Protein AF-A0A7W0R1E4-F1 (afdb_monomer)

Mean predicted aligned error: 2.93 Å

Secondary structure (DSSP, 8-state):
----HHHHHHHHHHHTT----EEE---S-HHHHHT--GGGEEETTEEEEEEEETTT--EEEHHHHHHHHHTT-SSPPPTTTS--EEEEEPPTTSPP-HHHHHHHHHHHHH-SEEEEES--S-STTGGGHHHHHHHHT-EEEEEESS--TTGGG-SEEEES-HHHHHHHHHHHHT-

Solvent-accessible surface area (backbone atoms only — not comparable to full-atom values): 9841 Å² total; per-residue (Å²): 139,77,58,51,55,30,42,43,31,55,32,53,38,46,77,69,72,71,53,82,62,46,74,35,78,59,36,80,57,39,50,50,74,41,62,38,56,70,92,37,53,38,52,58,28,34,30,58,64,27,26,29,22,76,76,81,57,54,70,47,57,28,64,65,57,51,53,41,38,76,72,68,37,90,78,64,52,30,94,88,79,61,34,59,58,40,58,38,48,58,52,94,94,55,80,68,59,63,71,52,50,51,51,44,43,46,52,27,43,72,34,70,62,46,78,48,67,72,59,62,58,76,57,78,72,68,36,50,28,59,62,39,14,42,74,58,69,18,48,28,34,38,35,17,75,60,89,43,87,55,56,90,63,35,81,40,79,44,78,39,62,48,60,61,51,41,35,54,51,46,50,65,79,67,110

Radius of gyration: 18.02 Å; Cα contacts (8 Å, |Δi|>4): 303; chains: 1; bounding box: 41×28×49 Å

Foldseek 3Di:
DEAFLLLLLVVLCVVVVNQQAAEDCDQDCRNVRSPNDPVRYQHQFHHQQWKAFPPPRDIDGNVVVVVVVVVPPVFDADPPPRGHIDRRGHDPPGDTDVVSLVVLLVSLLPHQADEAEADLLPDPPNSVSLVNNLVSNHAYEYEYCDDHPCPVSHPYYHHDDSSPPNNVVSVVVVD

Nearest PDB structures (foldseek):
  1ma3-assembly1_A  TM=9.029E-01  e=9.097E-20  Archaeoglobus fulgidus
  1s7g-assembly1_E  TM=9.182E-01  e=1.709E-19  Archaeoglobus fulgidus
  4twj-assembly1_A  TM=9.002E-01  e=1.939E-19  Archaeoglobus fulgidus DSM 4304
  1s7g-assembly1_A  TM=8.816E-01  e=7.287E-19  Archaeoglobus fulgidus
  3pki-assembly2_B  TM=7.986E-01  e=3.001E-15  Homo sapiens

Sequence (175 aa):
AEPNAGHRALVELQRRGVLHALVTQNVDGLHQRSGVADELVVEVHGTMWWTRCWDCQDRRPMAETLDRVRAGEEDPPCRGCGGILKSDTVSFGQALVPEVIDRALRAATECDVLLAVGSTLSVYPAAGCVPRASAAGARVVIVNGAPTDLDRMADVVLLGPIGELVPVLVAAATA

pLDDT: mean 96.84, std 3.26, range [68.31, 98.75]

Structure (mmCIF, N/CA/C/O backbone):
data_AF-A0A7W0R1E4-F1
#
_entry.id   AF-A0A7W0R1E4-F1
#
loop_
_atom_site.group_PDB
_atom_site.id
_atom_site.type_symbol
_atom_site.label_atom_id
_atom_site.label_alt_id
_atom_site.label_comp_id
_atom_site.label_asym_id
_atom_site.label_entity_id
_atom_site.label_seq_id
_atom_site.pdbx_PDB_ins_code
_atom_site.Cartn_x
_atom_site.Cartn_y
_atom_site.Cartn_z
_atom_site.occupancy
_atom_site.B_iso_or_equiv
_atom_site.auth_seq_id
_atom_site.auth_comp_id
_atom_site.auth_asym_id
_atom_site.auth_atom_id
_atom_site.pdbx_PDB_model_num
ATOM 1 N N . ALA A 1 1 ? 11.492 -11.682 -0.194 1.00 89.75 1 ALA A N 1
ATOM 2 C CA . ALA A 1 1 ? 10.834 -11.649 1.130 1.00 89.75 1 ALA A CA 1
ATOM 3 C C . ALA A 1 1 ? 9.607 -12.549 1.096 1.00 89.75 1 ALA A C 1
ATOM 5 O O . ALA A 1 1 ? 9.077 -12.743 0.011 1.00 89.75 1 ALA A O 1
ATOM 6 N N . GLU A 1 2 ? 9.165 -13.080 2.234 1.00 95.44 2 GLU A N 1
ATOM 7 C CA . GLU A 1 2 ? 7.913 -13.842 2.361 1.00 95.44 2 GLU A CA 1
ATOM 8 C C . GLU A 1 2 ? 6.923 -13.079 3.251 1.00 95.44 2 GLU A C 1
ATOM 10 O O . GLU A 1 2 ? 7.369 -12.341 4.138 1.00 95.44 2 GLU A O 1
ATOM 15 N N . PRO A 1 3 ? 5.600 -13.250 3.066 1.00 97.31 3 PRO A N 1
ATOM 16 C CA . PRO A 1 3 ? 4.620 -12.655 3.964 1.00 97.31 3 PRO A CA 1
ATOM 17 C C . PRO A 1 3 ? 4.856 -13.082 5.418 1.00 97.31 3 PRO A C 1
ATOM 19 O O . PRO A 1 3 ? 5.179 -14.239 5.702 1.00 97.31 3 PRO A O 1
ATOM 22 N N . ASN A 1 4 ? 4.670 -12.161 6.362 1.00 96.19 4 ASN A N 1
ATOM 23 C CA . ASN A 1 4 ? 4.797 -12.439 7.798 1.00 96.19 4 ASN A CA 1
ATOM 24 C C . ASN A 1 4 ? 3.425 -12.684 8.463 1.00 96.19 4 ASN A C 1
ATOM 26 O O . ASN A 1 4 ? 2.388 -12.710 7.796 1.00 96.19 4 ASN A O 1
ATOM 30 N N . ALA A 1 5 ? 3.418 -12.882 9.785 1.00 96.69 5 ALA A N 1
ATOM 31 C CA . ALA A 1 5 ? 2.194 -13.133 10.547 1.00 96.69 5 ALA A CA 1
ATOM 32 C C . ALA A 1 5 ? 1.164 -11.994 10.429 1.00 96.69 5 ALA A C 1
ATOM 34 O O . ALA A 1 5 ? -0.021 -12.281 10.299 1.00 96.69 5 ALA A O 1
ATOM 35 N N . GLY A 1 6 ? 1.599 -10.730 10.372 1.00 95.62 6 GLY A N 1
ATOM 36 C CA . GLY A 1 6 ? 0.708 -9.586 10.159 1.00 95.62 6 GLY A CA 1
ATOM 37 C C . GLY A 1 6 ? 0.004 -9.635 8.800 1.00 95.62 6 GLY A C 1
ATOM 38 O O . GLY A 1 6 ? -1.212 -9.499 8.737 1.00 95.62 6 GLY A O 1
ATOM 39 N N . HIS A 1 7 ? 0.732 -9.937 7.719 1.00 97.50 7 HIS A N 1
ATOM 40 C CA . HIS A 1 7 ? 0.128 -10.085 6.386 1.00 97.50 7 HIS A CA 1
ATOM 41 C C . HIS A 1 7 ? -0.893 -11.226 6.339 1.00 97.50 7 HIS A C 1
ATOM 43 O O . HIS A 1 7 ? -1.940 -11.096 5.711 1.00 97.50 7 HIS A O 1
ATOM 49 N N . ARG A 1 8 ? -0.580 -12.355 6.989 1.00 96.38 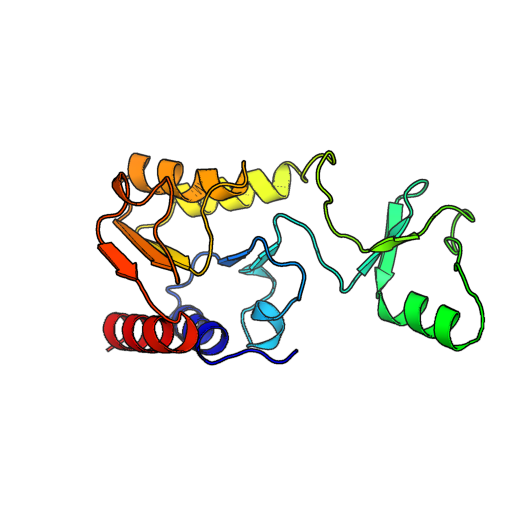8 ARG A N 1
ATOM 50 C CA . ARG A 1 8 ? -1.479 -13.514 7.063 1.00 96.38 8 ARG A CA 1
ATOM 51 C C . ARG A 1 8 ? -2.709 -13.242 7.921 1.00 96.38 8 ARG A C 1
ATOM 53 O O . ARG A 1 8 ? -3.780 -13.726 7.582 1.00 96.38 8 ARG A O 1
ATOM 60 N N . ALA A 1 9 ? -2.574 -12.459 8.988 1.00 96.50 9 ALA A N 1
ATOM 61 C CA . ALA A 1 9 ? -3.705 -12.070 9.820 1.00 96.50 9 ALA A CA 1
ATOM 62 C C . ALA A 1 9 ? -4.750 -11.292 9.009 1.00 96.50 9 ALA A C 1
ATOM 64 O O . ALA A 1 9 ? -5.931 -11.594 9.100 1.00 96.50 9 ALA A O 1
ATOM 65 N N . LEU A 1 10 ? -4.337 -10.372 8.132 1.00 96.88 10 LEU A N 1
ATOM 66 C CA . LEU A 1 10 ? -5.280 -9.600 7.309 1.00 96.88 10 LEU A CA 1
ATOM 67 C C . LEU A 1 10 ? -6.108 -10.466 6.339 1.00 96.88 10 LEU A C 1
ATOM 69 O O . LEU A 1 10 ? -7.228 -10.094 5.998 1.00 96.88 10 LEU A O 1
ATOM 73 N N . VAL A 1 11 ? -5.616 -11.649 5.949 1.00 97.38 11 VAL A N 1
ATOM 74 C CA . VAL A 1 11 ? -6.381 -12.614 5.133 1.00 97.38 11 VAL A CA 1
ATOM 75 C C . VAL A 1 11 ? -7.611 -13.128 5.884 1.00 97.38 11 VAL A C 1
ATOM 77 O O . VAL A 1 11 ? -8.624 -13.444 5.266 1.00 97.38 11 VAL A O 1
ATOM 80 N N . GLU A 1 12 ? -7.565 -13.189 7.214 1.00 95.94 12 GLU A N 1
ATOM 81 C CA . GLU A 1 12 ? -8.711 -13.618 8.018 1.00 95.94 12 GLU A CA 1
ATOM 82 C C . GLU A 1 12 ? -9.866 -12.610 7.955 1.00 95.94 12 GLU A C 1
ATOM 84 O O . GLU A 1 12 ? -11.028 -13.005 7.857 1.00 95.94 12 GLU A O 1
ATOM 89 N N . LEU A 1 13 ? -9.559 -11.309 7.906 1.00 96.38 13 LEU A N 1
ATOM 90 C CA . LEU A 1 13 ? -10.571 -10.267 7.702 1.00 96.38 13 LEU A CA 1
ATOM 91 C C . LEU A 1 13 ? -11.264 -10.427 6.340 1.00 96.38 13 LEU A C 1
ATOM 93 O O . LEU A 1 13 ? -12.486 -10.310 6.247 1.00 96.38 13 LEU A O 1
ATOM 97 N N . GLN A 1 14 ? -10.501 -10.759 5.292 1.00 96.19 14 GLN A N 1
ATOM 98 C CA . GLN A 1 14 ? -11.059 -11.083 3.976 1.00 96.19 14 GLN A CA 1
ATOM 99 C C . GLN A 1 14 ? -11.945 -12.326 4.030 1.00 96.19 14 GLN A C 1
ATOM 101 O O . GLN A 1 14 ? -13.061 -12.302 3.521 1.00 96.19 14 GLN A O 1
ATOM 106 N N . ARG A 1 15 ? -11.475 -13.414 4.653 1.00 96.25 15 ARG A N 1
ATOM 107 C CA . ARG A 1 15 ? -12.234 -14.674 4.755 1.00 96.25 15 ARG A CA 1
ATOM 108 C C . ARG A 1 15 ? -13.580 -14.501 5.446 1.00 96.25 15 ARG A C 1
ATOM 110 O O . ARG A 1 15 ? -14.518 -15.228 5.142 1.00 96.25 15 ARG A O 1
ATOM 117 N N . ARG A 1 16 ? -13.676 -13.527 6.345 1.00 95.31 16 ARG A N 1
ATOM 118 C CA . ARG A 1 16 ? -14.904 -13.178 7.064 1.00 95.31 16 ARG A CA 1
ATOM 119 C C . ARG A 1 16 ? -15.783 -12.168 6.343 1.00 95.31 16 ARG A C 1
ATOM 121 O O . ARG A 1 16 ? -16.854 -11.851 6.844 1.00 95.31 16 ARG A O 1
ATOM 128 N N . GLY A 1 17 ? -15.343 -11.668 5.190 1.00 95.75 17 GLY A N 1
ATOM 129 C CA . GLY A 1 17 ? -16.080 -10.684 4.404 1.00 95.75 17 GLY A CA 1
ATOM 130 C C . GLY A 1 17 ? -16.118 -9.291 5.032 1.00 95.75 17 GLY A C 1
ATOM 131 O O . GLY A 1 17 ? -16.985 -8.504 4.672 1.00 95.75 17 GLY A O 1
ATOM 132 N N . VAL A 1 18 ? -15.208 -8.983 5.966 1.00 96.19 18 VAL A N 1
ATOM 133 C CA . VAL A 1 18 ? -15.154 -7.677 6.654 1.00 96.19 18 VAL A CA 1
ATOM 134 C C . VAL A 1 18 ? -14.007 -6.786 6.169 1.00 96.19 18 VAL A C 1
ATOM 136 O O . VAL A 1 18 ? -13.929 -5.619 6.544 1.00 96.19 18 VAL A O 1
ATOM 139 N N . LEU A 1 19 ? -13.105 -7.305 5.327 1.00 97.38 19 LEU A N 1
ATOM 140 C CA . LEU A 1 19 ? -12.071 -6.497 4.678 1.00 97.38 19 LEU A CA 1
ATOM 141 C C . LEU A 1 19 ? -12.647 -5.781 3.447 1.00 97.38 19 LEU A C 1
ATOM 143 O O . LEU A 1 19 ? -12.756 -6.385 2.384 1.00 97.38 19 LEU A O 1
ATOM 147 N N . HIS A 1 20 ? -12.975 -4.493 3.588 1.00 97.38 20 HIS A N 1
ATOM 148 C CA . HIS A 1 20 ? -13.464 -3.647 2.483 1.00 97.38 20 HIS A CA 1
ATOM 149 C C . HIS A 1 20 ? -12.373 -3.327 1.453 1.00 97.38 20 HIS A C 1
ATOM 151 O O . HIS A 1 20 ? -12.573 -3.449 0.248 1.00 97.38 20 HIS A O 1
ATOM 157 N N . ALA A 1 21 ? -11.198 -2.919 1.932 1.00 98.50 21 ALA A N 1
ATOM 158 C CA . ALA A 1 21 ? -10.035 -2.620 1.106 1.00 98.50 21 ALA A CA 1
ATOM 159 C C . ALA A 1 21 ? -8.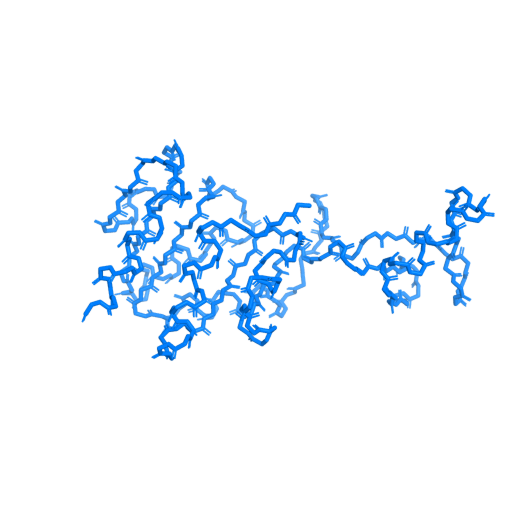747 -2.716 1.930 1.00 98.50 21 ALA A C 1
ATOM 161 O O . ALA A 1 21 ? -8.746 -2.485 3.140 1.00 98.50 21 ALA A O 1
ATOM 162 N N . LEU A 1 22 ? -7.635 -2.994 1.254 1.00 98.69 22 LEU A N 1
ATOM 163 C CA . LEU A 1 22 ? -6.285 -2.941 1.796 1.00 98.69 22 LEU A CA 1
ATOM 164 C C . LEU A 1 22 ? -5.478 -1.907 1.010 1.00 98.69 22 LEU A C 1
ATOM 166 O O . LEU A 1 22 ? -4.972 -2.176 -0.078 1.00 98.69 22 LEU A O 1
ATOM 170 N N . VAL A 1 23 ? -5.345 -0.710 1.578 1.00 98.75 23 VAL A N 1
ATOM 171 C CA . VAL A 1 23 ? -4.505 0.354 1.017 1.00 98.75 23 VAL A CA 1
ATOM 172 C C . VAL A 1 23 ? -3.066 0.143 1.471 1.00 98.75 23 VAL A C 1
ATOM 174 O O . VAL A 1 23 ? -2.798 0.105 2.670 1.00 98.75 23 VAL A O 1
ATOM 177 N N . THR A 1 24 ? -2.131 0.023 0.527 1.00 98.50 24 THR A N 1
ATOM 178 C CA . THR A 1 24 ? -0.713 -0.185 0.840 1.00 98.50 24 THR A CA 1
ATOM 179 C C . THR A 1 24 ? 0.187 0.828 0.146 1.00 98.50 24 THR A C 1
ATOM 181 O O . THR A 1 24 ? 0.025 1.145 -1.031 1.00 98.50 24 THR A O 1
ATOM 184 N N . GLN A 1 25 ? 1.150 1.337 0.915 1.00 98.12 25 GLN A N 1
ATOM 185 C CA . GLN A 1 25 ? 2.252 2.174 0.433 1.00 98.12 25 GLN A CA 1
ATOM 186 C C . GLN A 1 25 ? 3.459 1.335 -0.010 1.00 98.12 25 GLN A C 1
ATOM 188 O O . GLN A 1 25 ? 4.400 1.881 -0.589 1.00 98.12 25 GLN A O 1
ATOM 193 N N . ASN A 1 26 ? 3.446 0.034 0.289 1.00 97.75 26 ASN A N 1
ATOM 194 C CA . ASN A 1 26 ? 4.505 -0.887 -0.087 1.00 97.75 26 ASN A CA 1
ATOM 195 C C . ASN A 1 26 ? 4.347 -1.295 -1.552 1.00 97.75 26 ASN A C 1
ATOM 197 O O . ASN A 1 26 ? 3.241 -1.346 -2.082 1.00 97.75 26 ASN A O 1
ATOM 201 N N . VAL A 1 27 ? 5.469 -1.635 -2.181 1.00 98.00 27 VAL A N 1
ATOM 202 C CA . VAL A 1 27 ? 5.533 -2.046 -3.595 1.00 98.00 27 VAL A CA 1
ATOM 203 C C . VAL A 1 27 ? 5.893 -3.526 -3.760 1.00 98.00 27 VAL A C 1
ATOM 205 O O . VAL A 1 27 ? 6.136 -3.985 -4.872 1.00 98.00 27 VAL A O 1
ATOM 208 N N . ASP A 1 28 ? 5.993 -4.261 -2.650 1.00 97.94 28 ASP A N 1
ATOM 209 C CA . ASP A 1 28 ? 6.593 -5.598 -2.553 1.00 97.94 28 ASP A CA 1
ATOM 210 C C . ASP A 1 28 ? 5.649 -6.758 -2.912 1.00 97.94 28 ASP A C 1
ATOM 212 O O . ASP A 1 28 ? 6.102 -7.894 -3.085 1.00 97.94 28 ASP A O 1
ATOM 216 N N . GLY A 1 29 ? 4.348 -6.495 -3.048 1.00 97.62 29 GLY A N 1
ATOM 217 C CA . GLY A 1 29 ? 3.322 -7.493 -3.353 1.00 97.62 29 GLY A CA 1
ATOM 218 C C . GLY A 1 29 ? 3.073 -8.525 -2.241 1.00 97.62 29 GLY A C 1
ATOM 219 O O . GLY A 1 29 ? 2.518 -9.594 -2.503 1.00 97.62 29 GLY A O 1
ATOM 220 N N . LEU A 1 30 ? 3.518 -8.283 -1.001 1.00 98.12 30 LEU A N 1
ATOM 221 C CA . LEU A 1 30 ? 3.413 -9.273 0.080 1.00 98.12 30 LEU A CA 1
ATOM 222 C C . LEU A 1 30 ? 1.980 -9.490 0.578 1.00 98.12 30 LEU A C 1
ATOM 224 O O . LEU A 1 30 ? 1.699 -10.552 1.135 1.00 98.12 30 LEU A O 1
ATOM 228 N N . HIS A 1 31 ? 1.070 -8.537 0.369 1.00 98.25 31 HIS A N 1
ATOM 229 C CA . HIS A 1 31 ? -0.350 -8.709 0.691 1.00 98.25 31 HIS A CA 1
ATOM 230 C C . HIS A 1 31 ? -1.027 -9.699 -0.264 1.00 98.25 31 HIS A C 1
ATOM 232 O O . HIS A 1 31 ? -1.683 -10.637 0.177 1.00 98.25 31 HIS A O 1
ATOM 238 N N . GLN A 1 32 ? -0.788 -9.565 -1.566 1.00 98.25 32 GLN A N 1
ATOM 239 C CA . GLN A 1 32 ? -1.286 -10.498 -2.575 1.00 98.25 32 GLN A CA 1
ATOM 240 C C . GLN A 1 32 ? -0.710 -11.895 -2.329 1.00 98.25 32 GLN A C 1
ATOM 242 O O . GLN A 1 32 ? -1.429 -12.889 -2.237 1.00 98.25 32 GLN A O 1
ATOM 247 N N . ARG A 1 33 ? 0.605 -11.972 -2.090 1.00 97.56 33 ARG A N 1
ATOM 248 C CA . ARG A 1 33 ? 1.287 -13.239 -1.790 1.00 97.56 33 ARG A CA 1
ATOM 249 C C . ARG A 1 33 ? 0.858 -13.879 -0.469 1.00 97.56 33 ARG A C 1
ATOM 251 O O . ARG A 1 33 ? 1.072 -15.077 -0.304 1.00 97.56 33 ARG A O 1
ATOM 258 N N . SER A 1 34 ? 0.281 -13.127 0.474 1.00 97.88 34 SER A N 1
ATOM 259 C CA . SER A 1 34 ? -0.295 -13.720 1.687 1.00 97.88 34 SER A CA 1
ATOM 260 C C . SER A 1 34 ? -1.651 -14.382 1.435 1.00 97.88 34 SER A C 1
ATOM 262 O O . SER A 1 34 ? -2.051 -15.223 2.239 1.00 97.88 34 SER A O 1
ATOM 264 N N . GLY A 1 35 ? -2.314 -14.055 0.320 1.00 97.94 35 GLY A N 1
ATOM 265 C CA . GLY A 1 35 ? -3.636 -14.549 -0.063 1.00 97.94 35 GLY A CA 1
ATOM 266 C C . GLY A 1 35 ? -4.735 -13.484 -0.042 1.00 97.94 35 GLY A C 1
ATOM 267 O O . GLY A 1 35 ? -5.909 -13.842 -0.160 1.00 97.94 35 GLY A O 1
ATOM 268 N N . VAL A 1 36 ? -4.392 -12.200 0.129 1.00 98.44 36 VAL A N 1
ATOM 269 C CA . VAL A 1 36 ? -5.359 -11.113 -0.079 1.00 98.44 36 VAL A CA 1
ATOM 270 C C . VAL A 1 36 ? -5.669 -11.019 -1.573 1.00 98.44 36 VAL A C 1
ATOM 272 O O . VAL A 1 36 ? -4.755 -11.038 -2.391 1.00 98.44 36 VAL A O 1
ATOM 275 N N . ALA A 1 37 ? -6.947 -10.955 -1.925 1.00 98.25 37 ALA A N 1
ATOM 276 C CA . ALA A 1 37 ? -7.400 -10.897 -3.305 1.00 98.25 37 ALA A CA 1
ATOM 277 C C . ALA A 1 37 ? -6.971 -9.572 -3.957 1.00 98.25 37 ALA A C 1
ATOM 279 O O . ALA A 1 37 ? -7.056 -8.513 -3.326 1.00 98.25 37 ALA A O 1
ATOM 280 N N . ASP A 1 38 ? -6.508 -9.625 -5.208 1.00 97.75 38 ASP A N 1
ATOM 281 C CA . ASP A 1 38 ? -5.959 -8.466 -5.926 1.00 97.75 38 ASP A CA 1
ATOM 282 C C . ASP A 1 38 ? -6.962 -7.303 -5.980 1.00 97.75 38 ASP A C 1
ATOM 284 O O . ASP A 1 38 ? -6.589 -6.138 -5.838 1.00 97.75 38 ASP A O 1
ATOM 288 N N . GLU A 1 39 ? -8.255 -7.607 -6.107 1.00 97.69 39 GLU A N 1
ATOM 289 C CA . GLU A 1 39 ? -9.335 -6.627 -6.127 1.00 97.69 39 GLU A CA 1
ATOM 290 C C . GLU A 1 39 ? -9.535 -5.892 -4.799 1.00 97.69 39 GLU A C 1
ATOM 292 O O . GLU A 1 39 ? -10.148 -4.830 -4.802 1.00 97.69 39 GLU A O 1
ATOM 297 N N . LEU A 1 40 ? -9.015 -6.393 -3.676 1.00 98.31 40 LEU A N 1
ATOM 298 C CA . LEU A 1 40 ? -9.056 -5.687 -2.392 1.00 98.31 40 LEU A CA 1
ATOM 299 C C . LEU A 1 40 ? -7.823 -4.809 -2.178 1.00 98.31 40 LEU A C 1
ATOM 301 O O . LEU A 1 40 ? -7.881 -3.875 -1.379 1.00 98.31 40 LEU A O 1
ATOM 305 N N . VAL A 1 41 ? -6.720 -5.061 -2.887 1.00 98.62 41 VAL A N 1
ATOM 306 C CA . VAL A 1 41 ? -5.471 -4.317 -2.699 1.00 98.62 41 VAL A CA 1
ATOM 307 C C . VAL A 1 41 ? -5.473 -3.019 -3.519 1.00 98.62 41 VAL A C 1
ATOM 309 O O . VAL A 1 41 ? -5.861 -2.971 -4.690 1.00 98.62 41 VAL A O 1
ATOM 312 N N . VAL A 1 42 ? -5.034 -1.931 -2.885 1.00 98.62 42 VAL A N 1
ATOM 313 C CA . VAL A 1 42 ? -4.815 -0.615 -3.497 1.00 98.62 42 VAL A CA 1
ATOM 314 C C . VAL A 1 42 ? -3.346 -0.233 -3.306 1.00 98.62 42 VAL A C 1
ATOM 316 O O . VAL A 1 42 ? -2.960 0.282 -2.256 1.00 98.62 42 VAL A O 1
ATOM 319 N N . GLU A 1 43 ? -2.517 -0.506 -4.314 1.00 98.50 43 GLU A N 1
ATOM 320 C CA . GLU A 1 43 ? -1.081 -0.190 -4.318 1.00 98.50 43 GLU A CA 1
ATOM 321 C C . GLU A 1 43 ? -0.853 1.282 -4.693 1.00 98.50 43 GLU A C 1
ATOM 323 O O . GLU A 1 43 ? -0.652 1.626 -5.860 1.00 98.50 43 GLU A O 1
ATOM 328 N N . VAL A 1 44 ? -0.892 2.184 -3.707 1.00 98.31 44 VAL A N 1
ATOM 329 C CA . VAL A 1 44 ? -0.847 3.633 -3.981 1.00 98.31 44 VAL A CA 1
ATOM 330 C C . VAL A 1 44 ? 0.481 4.092 -4.584 1.00 98.31 44 VAL A C 1
ATOM 332 O O . VAL A 1 44 ? 0.515 5.104 -5.274 1.00 98.31 44 VAL A O 1
ATOM 335 N N . HIS A 1 45 ? 1.564 3.342 -4.369 1.00 98.19 45 HIS A N 1
ATOM 336 C CA . HIS A 1 45 ? 2.897 3.632 -4.903 1.00 98.19 45 HIS A CA 1
ATOM 337 C C . HIS A 1 45 ? 3.299 2.695 -6.051 1.00 98.19 45 HIS A C 1
ATOM 339 O O . HIS A 1 45 ? 4.481 2.598 -6.387 1.00 98.19 45 HIS A O 1
ATOM 345 N N . GLY A 1 46 ? 2.329 2.021 -6.674 1.00 97.12 46 GLY A N 1
ATOM 346 C CA . GLY A 1 46 ? 2.589 1.034 -7.716 1.00 97.12 46 GLY A CA 1
ATOM 347 C C . GLY A 1 46 ? 3.264 -0.225 -7.169 1.00 97.12 46 GLY A C 1
ATOM 348 O O . GLY A 1 46 ? 3.142 -0.553 -5.992 1.00 97.12 46 GLY A O 1
ATOM 349 N N . THR A 1 47 ? 3.978 -0.946 -8.029 1.00 97.50 47 THR A N 1
ATOM 350 C CA . THR A 1 47 ? 4.450 -2.301 -7.727 1.00 97.50 47 THR A CA 1
ATOM 351 C C . THR A 1 47 ? 5.786 -2.618 -8.383 1.00 97.50 47 THR A C 1
ATOM 353 O O . THR A 1 47 ? 6.064 -2.221 -9.516 1.00 97.50 47 THR A O 1
ATOM 356 N N . MET A 1 48 ? 6.636 -3.368 -7.680 1.00 96.62 48 MET A N 1
ATOM 357 C CA . MET A 1 48 ? 7.937 -3.791 -8.207 1.00 96.62 48 MET A CA 1
ATOM 358 C C . MET A 1 48 ? 7.846 -4.994 -9.155 1.00 96.62 48 MET A C 1
ATOM 360 O O . MET A 1 48 ? 8.835 -5.353 -9.789 1.00 96.62 48 MET A O 1
ATOM 364 N N . TRP A 1 49 ? 6.676 -5.630 -9.258 1.00 96.88 49 TRP A N 1
ATOM 365 C CA . TRP A 1 49 ? 6.471 -6.846 -10.055 1.00 96.88 49 TRP A CA 1
ATOM 366 C C . TRP A 1 49 ? 6.233 -6.584 -11.542 1.00 96.88 49 TRP A C 1
ATOM 368 O O . TRP A 1 49 ? 6.174 -7.522 -12.337 1.00 96.88 49 TRP A O 1
ATOM 378 N N . TRP A 1 50 ? 6.157 -5.313 -11.929 1.00 97.81 50 TRP A N 1
ATOM 379 C CA . TRP A 1 50 ? 5.982 -4.873 -13.304 1.00 97.81 50 TRP A CA 1
ATOM 380 C C . TRP A 1 50 ? 7.036 -3.833 -13.669 1.00 97.81 50 TRP A C 1
ATOM 382 O O . TRP A 1 50 ? 7.532 -3.094 -12.820 1.00 97.81 50 TRP A O 1
ATOM 392 N N . THR A 1 51 ? 7.362 -3.771 -14.952 1.00 98.06 51 THR A N 1
ATOM 393 C CA . THR A 1 51 ? 8.113 -2.677 -15.566 1.00 98.06 51 THR A CA 1
ATOM 394 C C . THR A 1 51 ? 7.196 -1.840 -16.435 1.00 98.06 51 THR A C 1
ATOM 396 O O . THR A 1 51 ? 6.271 -2.384 -17.042 1.00 98.06 51 THR A O 1
ATOM 399 N N . ARG A 1 52 ? 7.489 -0.546 -16.537 1.00 97.44 52 ARG A N 1
ATOM 400 C CA . ARG A 1 52 ? 6.816 0.413 -17.409 1.00 97.44 52 ARG A CA 1
ATOM 401 C C . ARG A 1 52 ? 7.844 1.219 -18.193 1.00 97.44 52 ARG A C 1
ATOM 403 O O . ARG A 1 52 ? 8.816 1.717 -17.621 1.00 97.44 52 ARG A O 1
ATOM 410 N N . CYS A 1 53 ? 7.621 1.357 -19.495 1.00 97.75 53 CYS A N 1
ATOM 411 C CA . CYS A 1 53 ? 8.400 2.265 -20.327 1.00 97.75 53 CYS A CA 1
ATOM 412 C C . CYS A 1 53 ? 7.987 3.720 -20.083 1.00 97.75 53 CYS A C 1
ATOM 414 O O . CYS A 1 53 ? 6.797 4.026 -20.063 1.00 97.75 53 CYS A O 1
ATOM 416 N N . TRP A 1 54 ? 8.957 4.620 -19.937 1.00 94.88 54 TRP A N 1
ATOM 417 C CA . TRP A 1 54 ? 8.686 6.049 -19.742 1.00 94.88 54 TRP A CA 1
ATOM 418 C C . TRP A 1 54 ? 8.113 6.736 -20.981 1.00 94.88 54 TRP A C 1
ATOM 420 O O . TRP A 1 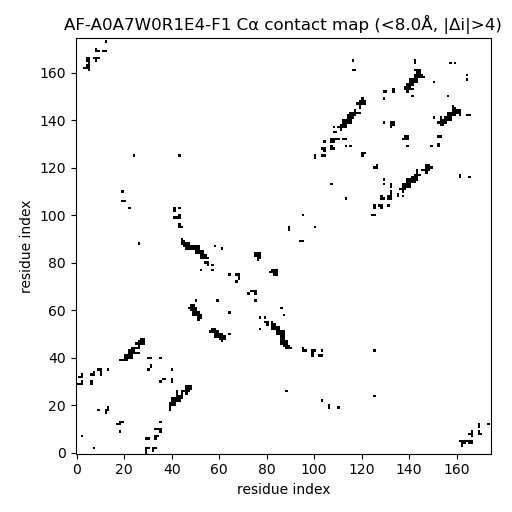54 ? 7.292 7.640 -20.847 1.00 94.88 54 TRP A O 1
ATOM 430 N N . ASP A 1 55 ? 8.488 6.277 -22.170 1.00 97.00 55 ASP A N 1
ATOM 431 C CA . ASP A 1 55 ? 8.089 6.923 -23.416 1.00 97.00 55 ASP A CA 1
ATOM 432 C C . ASP A 1 55 ? 6.739 6.397 -23.915 1.00 97.00 55 ASP A C 1
ATOM 434 O O . ASP A 1 55 ? 5.780 7.151 -24.060 1.00 97.00 55 ASP A O 1
ATOM 438 N N . CYS A 1 56 ? 6.634 5.084 -24.149 1.00 97.38 56 CYS A N 1
ATOM 439 C CA . CYS A 1 56 ? 5.447 4.486 -24.769 1.00 97.38 56 CYS A CA 1
ATOM 440 C C . CYS A 1 56 ? 4.471 3.842 -23.779 1.00 97.38 56 CYS A C 1
ATOM 442 O O . CYS A 1 56 ? 3.445 3.315 -24.200 1.00 97.38 56 CYS A O 1
ATOM 444 N N . GLN A 1 57 ? 4.786 3.860 -22.480 1.00 96.12 57 GLN A N 1
ATOM 445 C CA . GLN A 1 57 ? 3.953 3.286 -21.418 1.00 96.12 57 GLN A CA 1
ATOM 446 C C . GLN A 1 57 ? 3.725 1.764 -21.522 1.00 96.12 57 GLN A C 1
ATOM 448 O O . GLN A 1 57 ? 2.897 1.233 -20.779 1.00 96.12 57 GLN A O 1
ATOM 453 N N . ASP A 1 58 ? 4.481 1.053 -22.378 1.00 97.38 58 ASP A N 1
ATOM 454 C CA . ASP A 1 58 ? 4.474 -0.416 -22.451 1.00 97.38 58 ASP A CA 1
ATOM 455 C C . ASP A 1 58 ? 4.757 -1.005 -21.069 1.00 97.38 58 ASP A C 1
ATOM 457 O O . ASP A 1 58 ? 5.707 -0.595 -20.392 1.00 97.38 58 ASP A O 1
ATOM 461 N N . ARG A 1 59 ? 3.914 -1.951 -20.650 1.00 97.31 59 ARG A N 1
ATOM 462 C CA . ARG A 1 59 ? 3.930 -2.522 -19.306 1.00 97.31 59 ARG A CA 1
ATOM 463 C C . ARG A 1 59 ? 4.068 -4.032 -19.387 1.00 97.31 59 ARG A C 1
ATOM 465 O O . ARG A 1 59 ? 3.244 -4.703 -20.002 1.00 97.31 59 ARG A O 1
ATOM 472 N N . ARG A 1 60 ? 5.094 -4.569 -18.733 1.00 97.62 60 ARG A N 1
ATOM 473 C CA . ARG A 1 60 ? 5.452 -5.996 -18.788 1.00 97.62 60 ARG A CA 1
ATOM 474 C C . ARG A 1 60 ? 5.826 -6.535 -17.414 1.00 97.62 60 ARG A C 1
ATOM 476 O O . ARG A 1 60 ? 6.240 -5.740 -16.568 1.00 97.62 60 ARG A O 1
ATOM 483 N N . PRO A 1 61 ? 5.701 -7.848 -17.168 1.00 97.88 61 PRO A N 1
ATOM 484 C CA . PRO A 1 61 ? 6.190 -8.457 -15.939 1.00 97.88 61 PRO A CA 1
ATOM 485 C C . PRO A 1 61 ? 7.673 -8.140 -15.716 1.00 97.88 61 PRO A C 1
ATOM 487 O O . PRO A 1 61 ? 8.492 -8.290 -16.622 1.00 97.88 61 PRO A O 1
ATOM 490 N N . MET A 1 62 ? 8.035 -7.755 -14.491 1.00 97.62 62 MET A N 1
ATOM 491 C CA . MET A 1 62 ? 9.423 -7.466 -14.104 1.00 97.62 62 MET A CA 1
ATOM 492 C C . MET A 1 62 ? 10.354 -8.649 -14.402 1.00 97.62 62 MET A C 1
ATOM 494 O O . MET A 1 62 ? 11.501 -8.452 -14.797 1.00 97.62 62 MET A O 1
ATOM 498 N N . ALA A 1 63 ? 9.847 -9.878 -14.256 1.00 97.81 63 ALA A N 1
ATOM 499 C CA . ALA A 1 63 ? 10.593 -11.100 -14.542 1.00 97.81 63 ALA A CA 1
ATOM 500 C C . ALA A 1 63 ? 11.164 -11.122 -15.972 1.00 97.81 63 ALA A C 1
ATOM 502 O O . ALA A 1 63 ? 12.329 -11.468 -16.134 1.00 97.81 63 ALA A O 1
ATOM 503 N N . GLU A 1 64 ? 10.408 -10.659 -16.978 1.00 97.38 64 GLU A N 1
ATOM 504 C CA . GLU A 1 64 ? 10.886 -10.613 -18.368 1.00 97.38 64 GLU A CA 1
ATOM 505 C C . GLU A 1 64 ? 12.109 -9.700 -18.524 1.00 97.38 64 GLU A C 1
ATOM 507 O O . GLU A 1 64 ? 13.049 -10.022 -19.250 1.00 97.38 64 GLU A O 1
ATOM 512 N N . THR A 1 65 ? 12.106 -8.551 -17.845 1.00 97.56 65 THR A N 1
ATOM 513 C CA . THR A 1 65 ? 13.226 -7.602 -17.872 1.00 97.56 65 THR A CA 1
ATOM 514 C C . THR A 1 65 ? 14.418 -8.143 -17.085 1.00 97.56 65 THR A C 1
ATOM 516 O O . THR A 1 65 ? 15.546 -8.067 -17.564 1.00 97.56 65 THR A O 1
ATOM 519 N N . LEU A 1 66 ? 14.191 -8.765 -15.924 1.00 97.25 66 LEU A N 1
ATOM 520 C CA . LEU A 1 66 ? 15.264 -9.383 -15.137 1.00 97.25 66 LEU A CA 1
ATOM 521 C C . LEU A 1 66 ? 15.931 -10.557 -15.865 1.00 97.25 66 LEU A C 1
ATOM 523 O O . LEU A 1 66 ? 17.141 -10.734 -15.741 1.00 97.25 66 LEU A O 1
ATOM 527 N N . ASP A 1 67 ? 15.181 -11.340 -16.638 1.00 98.25 67 ASP A N 1
ATOM 528 C CA . ASP A 1 67 ? 15.745 -12.433 -17.435 1.00 98.25 67 ASP A CA 1
ATOM 529 C C . ASP A 1 67 ? 16.664 -11.916 -18.549 1.00 98.25 67 ASP A C 1
ATOM 531 O O . ASP A 1 67 ? 17.703 -12.520 -18.812 1.00 98.25 67 ASP A O 1
ATOM 535 N N . ARG A 1 68 ? 16.356 -10.752 -19.136 1.00 97.81 68 ARG A N 1
ATOM 536 C CA . ARG A 1 68 ? 17.242 -10.068 -20.095 1.00 97.81 68 ARG A CA 1
ATOM 537 C C . ARG A 1 68 ? 18.544 -9.601 -19.447 1.00 97.81 68 ARG A C 1
ATOM 539 O O . ARG A 1 68 ? 19.614 -9.856 -19.994 1.00 97.81 68 ARG A O 1
ATOM 546 N N . VAL A 1 69 ? 18.463 -9.011 -18.251 1.00 97.81 69 VAL A N 1
ATOM 547 C CA . VAL A 1 69 ? 19.656 -8.619 -17.478 1.00 97.81 69 VAL A CA 1
ATOM 548 C C . VAL A 1 69 ? 20.537 -9.832 -17.185 1.00 97.81 69 VAL A C 1
ATOM 550 O O . VAL A 1 69 ? 21.740 -9.807 -17.430 1.00 97.81 69 VAL A O 1
ATOM 553 N N . ARG A 1 70 ? 19.942 -10.940 -16.728 1.00 98.06 70 ARG A N 1
ATOM 554 C CA . ARG A 1 70 ? 20.667 -12.199 -16.469 1.00 98.06 70 ARG A CA 1
ATOM 555 C C . ARG A 1 70 ? 21.289 -12.801 -17.730 1.00 98.06 70 ARG A C 1
ATOM 557 O O . ARG A 1 70 ? 22.301 -13.485 -17.627 1.00 98.06 70 ARG A O 1
ATOM 564 N N . ALA A 1 71 ? 20.699 -12.545 -18.896 1.00 98.00 71 ALA A N 1
ATOM 565 C CA . ALA A 1 71 ? 21.231 -12.950 -20.193 1.00 98.00 71 ALA A CA 1
ATOM 566 C C . ALA A 1 71 ? 22.355 -12.029 -20.717 1.00 98.00 71 ALA A C 1
ATOM 568 O O . ALA A 1 71 ? 22.897 -12.299 -21.787 1.00 98.00 71 ALA A O 1
ATOM 569 N N . GLY A 1 72 ? 22.730 -10.979 -19.973 1.00 97.81 72 GLY A N 1
ATOM 570 C CA . GLY A 1 72 ? 23.859 -10.095 -20.280 1.00 97.81 72 GLY A CA 1
ATOM 571 C C . GLY A 1 72 ? 23.479 -8.719 -20.832 1.00 97.81 72 GLY A C 1
ATOM 572 O O . GLY A 1 72 ? 24.363 -7.957 -21.211 1.00 97.81 72 GLY A O 1
ATOM 573 N N . GLU A 1 73 ? 22.191 -8.377 -20.890 1.00 97.44 73 GLU A N 1
ATOM 574 C CA . GLU A 1 73 ? 21.735 -7.048 -21.305 1.00 97.44 73 GLU A CA 1
ATOM 575 C C . GLU A 1 73 ? 21.735 -6.090 -20.097 1.00 97.44 73 GLU A C 1
ATOM 577 O O . GLU A 1 73 ? 20.775 -6.070 -19.333 1.00 97.44 73 GLU A O 1
ATOM 582 N N . GLU A 1 74 ? 22.822 -5.332 -19.886 1.00 93.62 74 GLU A N 1
ATOM 583 C CA . GLU A 1 74 ? 23.031 -4.525 -18.661 1.00 93.62 74 GLU A CA 1
ATOM 584 C C . GLU A 1 74 ? 21.902 -3.521 -18.367 1.00 93.62 74 GLU A C 1
ATOM 586 O O . GLU A 1 74 ? 21.474 -3.410 -17.218 1.00 93.62 74 GLU A O 1
ATOM 591 N N . ASP A 1 75 ? 21.395 -2.831 -19.394 1.00 95.69 75 ASP A N 1
ATOM 592 C CA . ASP A 1 75 ? 20.272 -1.890 -19.298 1.00 95.69 75 ASP A CA 1
ATOM 593 C C . ASP A 1 75 ? 19.261 -2.157 -20.429 1.00 95.69 75 ASP A C 1
ATOM 595 O O . ASP A 1 75 ? 19.394 -1.612 -21.529 1.00 95.69 75 ASP A O 1
ATOM 599 N N . PRO A 1 76 ? 18.291 -3.071 -20.224 1.00 97.44 76 PRO A N 1
ATOM 600 C CA . PRO A 1 76 ? 17.402 -3.502 -21.291 1.00 97.44 76 PRO A CA 1
ATOM 601 C C . PRO A 1 76 ? 16.437 -2.386 -21.733 1.00 97.44 76 PRO A C 1
ATOM 603 O O . PRO A 1 76 ? 15.551 -2.007 -20.961 1.00 97.44 76 PRO A O 1
ATOM 606 N N . PRO A 1 77 ? 16.482 -1.914 -22.996 1.00 97.75 77 PRO A N 1
ATOM 607 C CA . PRO A 1 77 ? 15.527 -0.937 -23.497 1.00 97.75 77 PRO A CA 1
ATOM 608 C C . PRO A 1 77 ? 14.135 -1.548 -23.667 1.00 97.75 77 PRO A C 1
ATOM 610 O O . PRO A 1 77 ? 13.954 -2.771 -23.771 1.00 97.75 77 PRO A O 1
ATOM 613 N N . CYS A 1 78 ? 13.123 -0.691 -23.756 1.00 98.12 78 CYS A N 1
ATOM 614 C CA . CYS A 1 78 ? 11.760 -1.092 -24.064 1.00 98.12 78 CYS A CA 1
ATOM 615 C C . CYS A 1 78 ? 11.698 -1.834 -25.405 1.00 98.12 78 CYS A C 1
ATOM 617 O O . CYS A 1 78 ? 12.167 -1.337 -26.428 1.00 98.12 78 CYS A O 1
ATOM 619 N N . ARG A 1 79 ? 11.039 -2.999 -25.425 1.00 95.06 79 ARG A N 1
ATOM 620 C CA . ARG A 1 79 ? 10.850 -3.788 -26.655 1.00 95.06 79 ARG A CA 1
ATOM 621 C C . ARG A 1 79 ? 9.958 -3.090 -27.689 1.00 95.06 79 ARG A C 1
ATOM 623 O O . ARG A 1 79 ? 10.038 -3.429 -28.862 1.00 95.06 79 ARG A O 1
ATOM 630 N N . GLY A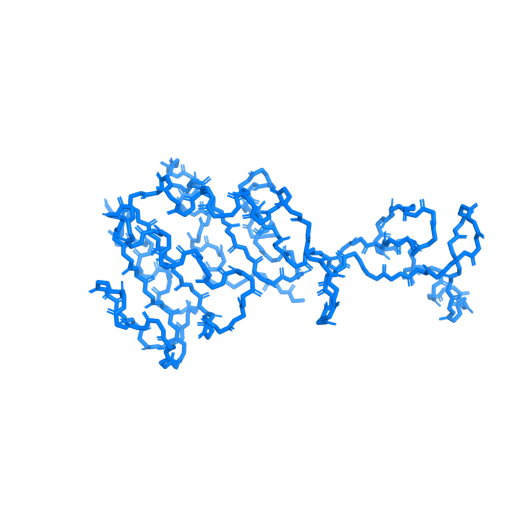 1 80 ? 9.099 -2.163 -27.258 1.00 96.19 80 GLY A N 1
ATOM 631 C CA . GLY A 1 80 ? 8.177 -1.434 -28.129 1.00 96.19 80 GLY A CA 1
ATOM 632 C C . GLY A 1 80 ? 8.789 -0.206 -28.806 1.00 96.19 80 GLY A C 1
ATOM 633 O O . GLY A 1 80 ? 8.546 0.010 -29.988 1.00 96.19 80 GLY A O 1
ATOM 634 N N . CYS A 1 81 ? 9.572 0.601 -28.079 1.00 98.06 81 CYS A N 1
ATOM 635 C CA . CYS A 1 81 ? 10.084 1.882 -28.595 1.00 98.06 81 CYS A CA 1
ATOM 636 C C . CYS A 1 81 ? 11.584 2.131 -28.373 1.00 98.06 81 CYS A C 1
ATOM 638 O O . CYS A 1 81 ? 12.082 3.175 -28.781 1.00 98.06 81 CYS A O 1
ATOM 640 N N . GLY A 1 82 ? 12.306 1.225 -27.706 1.00 97.81 82 GLY A N 1
ATOM 641 C CA . GLY A 1 82 ? 13.709 1.435 -27.335 1.00 97.81 82 GLY A CA 1
ATOM 642 C C . GLY A 1 82 ? 13.931 2.342 -26.115 1.00 97.81 82 GLY A C 1
ATOM 643 O O . GLY A 1 82 ? 15.071 2.542 -25.715 1.00 97.81 82 GLY A O 1
ATOM 644 N N . GLY A 1 83 ? 12.861 2.880 -25.524 1.00 97.81 83 GLY A N 1
ATOM 645 C CA . GLY A 1 83 ? 12.898 3.802 -24.388 1.00 97.81 83 GLY A CA 1
ATOM 646 C C . GLY A 1 83 ? 13.295 3.178 -23.0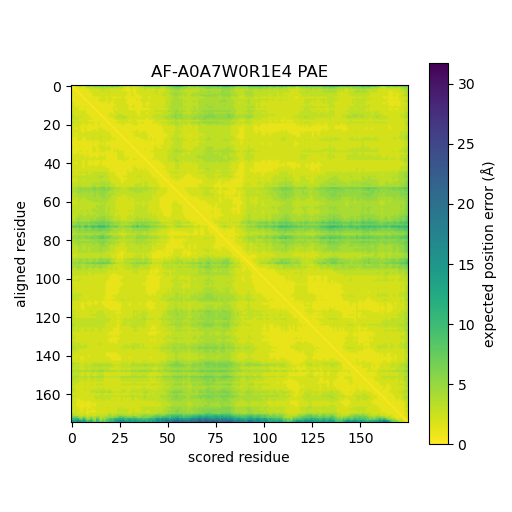49 1.00 97.81 83 GLY A C 1
ATOM 647 O O . GLY A 1 83 ? 13.426 1.959 -22.924 1.00 97.81 83 GLY A O 1
ATOM 648 N N . ILE A 1 84 ? 13.421 4.016 -22.019 1.00 97.50 84 ILE A N 1
ATOM 649 C CA . ILE A 1 84 ? 13.856 3.592 -20.678 1.00 97.50 84 ILE A CA 1
ATOM 650 C C . ILE A 1 84 ? 12.766 2.752 -20.004 1.00 97.50 84 ILE A C 1
ATOM 652 O O . ILE A 1 84 ? 11.597 3.153 -19.948 1.00 97.50 84 ILE A O 1
ATOM 656 N N . LEU A 1 85 ? 13.157 1.595 -19.461 1.00 97.62 85 LEU A N 1
ATOM 657 C CA . LEU A 1 85 ? 12.322 0.779 -18.583 1.00 97.62 85 LEU A CA 1
ATOM 658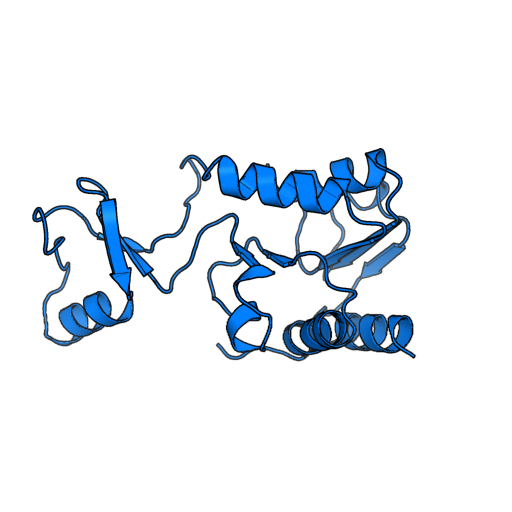 C C . LEU A 1 85 ? 12.594 1.126 -17.119 1.00 97.62 85 LEU A C 1
ATOM 660 O O . LEU A 1 85 ? 13.734 1.188 -16.672 1.00 97.62 85 LEU A O 1
ATOM 664 N N . LYS A 1 86 ? 11.524 1.293 -16.347 1.00 95.75 86 LYS A N 1
ATOM 665 C CA . LYS A 1 86 ? 11.570 1.445 -14.889 1.00 95.75 86 LYS A CA 1
ATOM 666 C C . LYS A 1 86 ? 10.664 0.394 -14.257 1.00 95.75 86 LYS A C 1
ATOM 668 O O . LYS A 1 86 ? 9.711 -0.048 -14.897 1.00 95.75 86 LYS A O 1
ATOM 673 N N . SER A 1 87 ? 10.898 0.024 -12.999 1.00 96.88 87 SER A N 1
ATOM 674 C CA . SER A 1 87 ? 9.836 -0.576 -12.186 1.00 96.88 87 SER A CA 1
ATOM 675 C C . SER A 1 87 ? 8.578 0.295 -12.227 1.00 96.88 87 SER A C 1
ATOM 677 O O . SER A 1 87 ? 8.665 1.526 -12.211 1.00 96.88 87 SER A O 1
ATOM 679 N N . ASP A 1 88 ? 7.410 -0.336 -12.241 1.00 97.38 88 ASP A N 1
ATOM 680 C CA . ASP A 1 88 ? 6.102 0.326 -12.234 1.00 97.38 88 ASP A CA 1
ATOM 681 C C . ASP A 1 88 ? 5.736 0.843 -10.831 1.00 97.38 88 ASP A C 1
ATOM 683 O O . ASP A 1 88 ? 4.643 0.625 -10.314 1.00 97.38 88 ASP A O 1
ATOM 687 N N . THR A 1 89 ? 6.706 1.492 -10.192 1.00 97.31 89 THR A N 1
ATOM 688 C CA . THR A 1 89 ? 6.616 2.113 -8.875 1.00 97.31 89 THR A CA 1
ATOM 689 C C . THR A 1 89 ? 6.611 3.627 -9.016 1.00 97.31 89 THR A C 1
ATOM 691 O O . THR A 1 89 ? 7.242 4.198 -9.916 1.00 97.31 89 THR A O 1
ATOM 694 N N . VAL A 1 90 ? 5.946 4.299 -8.085 1.00 95.88 90 VAL A N 1
ATOM 695 C CA . VAL A 1 90 ? 5.933 5.757 -7.988 1.00 95.88 90 VAL A CA 1
ATOM 696 C C . VAL A 1 90 ? 7.087 6.197 -7.092 1.00 95.88 90 VAL A C 1
ATOM 698 O O . VAL A 1 90 ? 7.185 5.799 -5.934 1.00 95.88 90 VAL A O 1
ATOM 701 N N . SER A 1 91 ? 7.997 6.997 -7.643 1.00 93.12 91 SER A N 1
ATOM 702 C CA . SER A 1 91 ? 9.118 7.580 -6.895 1.00 93.12 91 SER A CA 1
ATOM 703 C C . SER A 1 91 ? 8.749 8.954 -6.337 1.00 93.12 91 SER A C 1
ATOM 705 O O . SER A 1 91 ? 7.855 9.621 -6.855 1.00 93.12 91 SER A O 1
ATOM 707 N N . PHE A 1 92 ? 9.476 9.423 -5.320 1.00 90.94 92 PHE A N 1
ATOM 708 C CA . PHE A 1 92 ? 9.332 10.802 -4.847 1.00 90.94 92 PHE A CA 1
ATOM 709 C C . PHE A 1 92 ? 9.490 11.808 -5.995 1.00 90.94 92 PHE A C 1
ATOM 711 O O . PHE A 1 92 ? 10.377 11.673 -6.837 1.00 90.94 92 PHE A O 1
ATOM 718 N N . GLY A 1 93 ? 8.606 12.806 -6.022 1.00 90.56 93 GLY A N 1
ATOM 719 C CA . GLY A 1 93 ? 8.533 13.806 -7.090 1.00 90.56 93 GLY A CA 1
ATOM 720 C C . GLY A 1 93 ? 7.714 13.379 -8.312 1.00 90.56 93 GLY A C 1
ATOM 721 O O . GLY A 1 93 ? 7.420 14.225 -9.151 1.00 90.56 93 GLY A O 1
ATOM 722 N N . GLN A 1 94 ? 7.303 12.111 -8.416 1.00 91.75 94 GLN A N 1
ATOM 723 C CA . GLN A 1 94 ? 6.365 11.674 -9.450 1.00 91.75 94 GLN A CA 1
ATOM 724 C C . GLN A 1 94 ? 4.916 11.851 -8.998 1.00 91.75 94 GLN A C 1
ATOM 726 O O . GLN A 1 94 ? 4.589 11.712 -7.819 1.00 91.75 94 GLN A O 1
ATOM 731 N N . ALA A 1 95 ? 4.041 12.134 -9.962 1.00 92.56 95 ALA A N 1
ATOM 732 C CA . ALA A 1 95 ? 2.610 12.146 -9.723 1.00 92.56 95 ALA A CA 1
ATOM 733 C C . ALA A 1 95 ? 2.114 10.726 -9.425 1.00 92.56 95 ALA A C 1
ATOM 735 O O . ALA A 1 95 ? 2.487 9.763 -10.098 1.00 92.56 95 ALA A O 1
ATOM 736 N N . LEU A 1 96 ? 1.254 10.616 -8.419 1.00 95.44 96 LEU A N 1
ATOM 737 C CA . LEU A 1 96 ? 0.500 9.398 -8.152 1.00 95.44 96 LEU A CA 1
ATOM 738 C C . LEU A 1 96 ? -0.644 9.274 -9.153 1.00 95.44 96 LEU A C 1
ATOM 740 O O . LEU A 1 96 ? -1.108 10.277 -9.695 1.00 95.44 96 LEU A O 1
ATOM 744 N N . VAL A 1 97 ? -1.115 8.047 -9.361 1.00 95.88 97 VAL A N 1
ATOM 745 C CA . VAL A 1 97 ? -2.255 7.771 -10.239 1.00 95.88 97 VAL A CA 1
ATOM 746 C C . VAL A 1 97 ? -3.536 8.267 -9.552 1.00 95.88 97 VAL A C 1
ATOM 748 O O . VAL A 1 97 ? -3.893 7.707 -8.508 1.00 95.88 97 VAL A O 1
ATOM 751 N N . PRO A 1 98 ? -4.221 9.302 -10.081 1.00 96.81 98 PRO A N 1
ATOM 752 C CA . PRO A 1 98 ? -5.357 9.929 -9.402 1.00 96.81 98 PRO A CA 1
ATOM 753 C C . PRO A 1 98 ? -6.454 8.934 -9.032 1.00 96.81 98 PRO A C 1
ATOM 755 O O . PRO A 1 9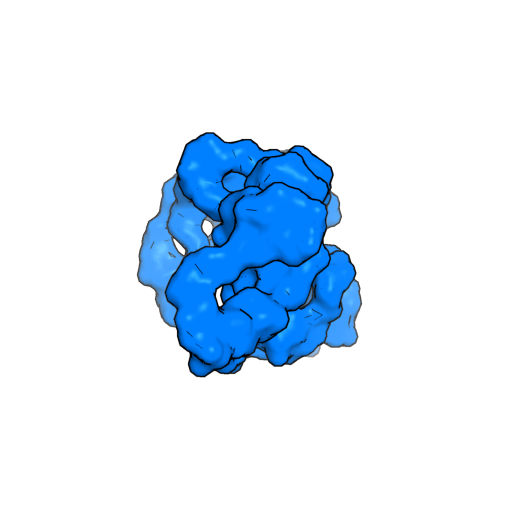8 ? -6.920 8.923 -7.898 1.00 96.81 98 PRO A O 1
ATOM 758 N N . GL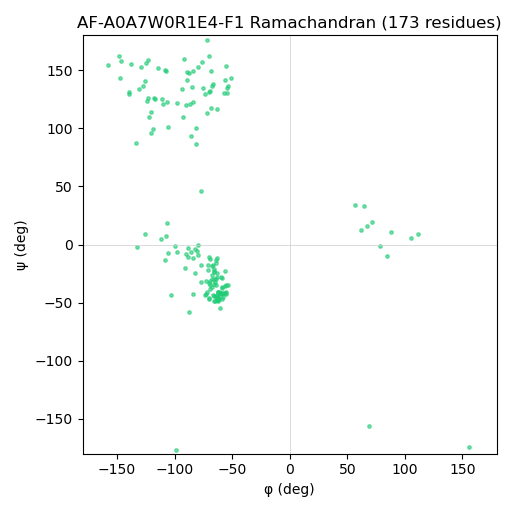U A 1 99 ? -6.786 8.018 -9.939 1.00 97.94 99 GLU A N 1
ATOM 759 C CA . GLU A 1 99 ? -7.852 7.036 -9.750 1.00 97.94 99 GLU A CA 1
ATOM 760 C C . GLU A 1 99 ? -7.540 6.054 -8.608 1.00 97.94 99 GLU A C 1
ATOM 762 O O . GLU A 1 99 ? -8.442 5.607 -7.897 1.00 97.94 99 GLU A O 1
ATOM 767 N N . VAL A 1 100 ? -6.257 5.734 -8.398 1.00 98.19 100 VAL A N 1
ATOM 768 C CA . VAL A 1 100 ? -5.800 4.856 -7.309 1.00 98.19 100 VAL A CA 1
ATOM 769 C C . VAL A 1 100 ? -5.899 5.578 -5.966 1.00 98.19 100 VAL A C 1
ATOM 771 O O . VAL A 1 100 ? -6.367 4.995 -4.986 1.00 98.19 100 VAL A O 1
ATOM 774 N N . ILE A 1 101 ? -5.506 6.854 -5.917 1.00 98.38 101 ILE A N 1
ATOM 775 C CA . ILE A 1 101 ? -5.622 7.675 -4.706 1.00 98.38 101 ILE A CA 1
ATOM 776 C C . ILE A 1 101 ? -7.088 7.929 -4.357 1.00 98.38 101 ILE A C 1
ATOM 778 O O . ILE A 1 101 ? -7.471 7.763 -3.200 1.00 98.38 101 ILE A O 1
ATOM 782 N N . ASP A 1 102 ? -7.924 8.243 -5.342 1.00 98.31 102 ASP A N 1
ATOM 783 C CA . ASP A 1 102 ? -9.360 8.429 -5.141 1.00 98.31 102 ASP A CA 1
ATOM 784 C C . ASP A 1 102 ? -10.013 7.160 -4.597 1.00 98.31 102 ASP A C 1
ATOM 786 O O . ASP A 1 102 ? -10.822 7.229 -3.672 1.00 98.31 102 ASP A O 1
ATOM 790 N N . ARG A 1 103 ? -9.629 5.986 -5.113 1.00 98.50 103 ARG A N 1
ATOM 791 C CA . ARG A 1 103 ? -10.087 4.695 -4.587 1.00 98.50 103 ARG A CA 1
ATOM 792 C C . ARG A 1 103 ? -9.660 4.490 -3.131 1.00 98.50 103 ARG A C 1
ATOM 794 O O . ARG A 1 103 ? -10.490 4.076 -2.325 1.00 98.50 103 ARG A O 1
ATOM 801 N N . ALA A 1 104 ? -8.410 4.798 -2.781 1.00 98.62 104 ALA A N 1
ATOM 802 C CA . ALA A 1 104 ? -7.916 4.683 -1.408 1.00 98.62 104 ALA A CA 1
ATOM 803 C C . ALA A 1 104 ? -8.673 5.608 -0.439 1.00 98.62 104 ALA A C 1
ATOM 805 O O . ALA A 1 104 ? -9.147 5.167 0.608 1.00 98.62 104 ALA A O 1
ATOM 806 N N . LEU A 1 105 ? -8.836 6.883 -0.803 1.00 98.56 105 LEU A N 1
ATOM 807 C CA . LEU A 1 105 ? -9.519 7.871 0.035 1.00 98.56 105 LEU A CA 1
ATOM 808 C C . LEU A 1 105 ? -11.026 7.608 0.132 1.00 98.56 105 LEU A C 1
ATOM 810 O O . LEU A 1 105 ? -11.620 7.850 1.184 1.00 98.56 105 LEU A O 1
ATOM 814 N N . ARG A 1 106 ? -11.647 7.085 -0.932 1.00 98.69 106 ARG A N 1
ATOM 815 C CA . ARG A 1 106 ? -13.046 6.648 -0.909 1.00 98.69 106 ARG A CA 1
ATOM 816 C C . ARG A 1 106 ? -13.234 5.473 0.044 1.00 98.69 106 ARG A C 1
ATOM 818 O O . ARG A 1 106 ? -14.084 5.562 0.919 1.00 98.69 106 ARG A O 1
ATOM 825 N N . ALA A 1 107 ? -12.393 4.443 -0.048 1.00 98.56 107 ALA A N 1
ATOM 826 C CA . ALA A 1 107 ? -12.456 3.302 0.865 1.00 98.56 107 ALA A CA 1
ATOM 827 C C . ALA A 1 107 ? -12.279 3.721 2.335 1.00 98.56 107 ALA A C 1
ATOM 829 O O . ALA A 1 107 ? -12.973 3.204 3.203 1.00 98.56 107 ALA A O 1
ATOM 830 N N . ALA A 1 108 ? -11.404 4.695 2.607 1.00 98.69 108 ALA A N 1
ATOM 831 C CA . ALA A 1 108 ? -11.255 5.276 3.940 1.00 98.69 108 ALA A CA 1
ATOM 832 C C . ALA A 1 108 ? -12.488 6.077 4.397 1.00 98.69 108 ALA A C 1
ATOM 834 O O . ALA A 1 108 ? -12.747 6.166 5.587 1.00 98.69 108 ALA A O 1
ATOM 835 N N . THR A 1 109 ? -13.237 6.677 3.471 1.00 98.62 109 THR A N 1
ATOM 836 C CA . THR A 1 109 ? -14.469 7.422 3.786 1.00 98.62 109 THR A CA 1
ATOM 837 C C . THR A 1 109 ? -15.646 6.485 4.064 1.00 98.62 109 THR A C 1
ATOM 839 O O . THR A 1 109 ? -16.523 6.818 4.850 1.00 98.62 109 THR A O 1
ATOM 842 N N . GLU A 1 110 ? -15.682 5.329 3.403 1.00 98.31 110 GLU A N 1
ATOM 843 C CA . GLU A 1 110 ? -16.790 4.368 3.457 1.00 98.31 110 GLU A CA 1
ATOM 844 C C . GLU A 1 110 ? -16.651 3.323 4.573 1.00 98.31 110 GLU A C 1
ATOM 846 O O . GLU A 1 110 ? -17.573 2.537 4.776 1.00 98.31 110 GLU A O 1
ATOM 851 N N . CYS A 1 111 ? -15.509 3.257 5.264 1.00 98.50 111 CYS A N 1
ATOM 852 C CA . CYS A 1 111 ? -15.279 2.233 6.276 1.00 98.50 111 CYS A CA 1
ATOM 853 C C . CYS A 1 111 ? -15.866 2.609 7.644 1.00 98.50 111 CYS A C 1
ATOM 855 O O . CYS A 1 111 ? -15.870 3.769 8.042 1.00 98.50 111 CYS A O 1
ATOM 857 N N . ASP A 1 112 ? -16.275 1.597 8.411 1.00 98.19 112 ASP A N 1
ATOM 858 C CA . ASP A 1 112 ? -16.655 1.772 9.821 1.00 98.19 112 ASP A CA 1
ATOM 859 C C . ASP A 1 112 ? -15.429 1.775 10.752 1.00 98.19 112 ASP A C 1
ATOM 861 O O . ASP A 1 112 ? -15.458 2.312 11.864 1.00 98.19 112 ASP A O 1
ATOM 865 N N . VAL A 1 113 ? -14.337 1.144 10.304 1.00 98.19 113 VAL A N 1
ATOM 866 C CA . VAL A 1 113 ? -13.065 1.025 11.023 1.00 98.19 113 VAL A CA 1
ATOM 867 C C . VAL A 1 113 ? -11.905 1.194 10.044 1.00 98.19 113 VAL A C 1
ATOM 869 O O . VAL A 1 113 ? -11.853 0.528 9.009 1.00 98.19 113 VAL A O 1
ATOM 872 N N . LEU A 1 114 ? -10.935 2.040 10.391 1.00 98.69 114 LEU A N 1
ATOM 873 C CA . LEU A 1 114 ? -9.646 2.144 9.715 1.00 98.69 114 LEU A CA 1
ATOM 874 C C . LEU A 1 114 ? -8.539 1.611 10.628 1.00 98.69 114 LEU A C 1
ATOM 876 O O . LEU A 1 114 ? -8.308 2.138 11.714 1.00 98.69 114 LEU A O 1
ATOM 880 N N . LEU A 1 115 ? -7.825 0.588 10.156 1.00 98.44 115 LEU A N 1
ATOM 881 C CA . LEU A 1 115 ? -6.652 0.021 10.819 1.00 98.44 115 LEU A CA 1
ATOM 882 C C . LEU A 1 115 ? -5.381 0.445 10.068 1.00 98.44 115 LEU A C 1
ATOM 884 O O . LEU A 1 115 ? -5.046 -0.125 9.030 1.00 98.44 115 LEU A O 1
ATOM 888 N N . ALA A 1 116 ? -4.663 1.439 10.588 1.00 98.44 116 ALA A N 1
ATOM 889 C CA . ALA A 1 116 ? -3.371 1.859 10.056 1.00 98.44 116 ALA A CA 1
ATOM 890 C C . ALA A 1 116 ? -2.250 1.018 10.677 1.00 98.44 116 ALA A C 1
ATOM 892 O O . ALA A 1 116 ? -2.069 1.019 11.893 1.00 98.44 116 ALA A O 1
ATOM 893 N N . VAL A 1 117 ? -1.482 0.308 9.849 1.00 98.31 117 VAL A N 1
ATOM 894 C CA . VAL A 1 117 ? -0.445 -0.628 10.310 1.00 98.31 117 VAL A CA 1
ATOM 895 C C . VAL A 1 117 ? 0.910 -0.255 9.727 1.00 98.31 117 VAL A C 1
ATOM 897 O O . VAL A 1 117 ? 1.058 -0.184 8.511 1.00 98.31 117 VAL A O 1
ATOM 900 N N . GLY A 1 118 ? 1.917 -0.087 10.585 1.00 97.31 118 GLY A N 1
ATOM 901 C CA . GLY A 1 118 ? 3.318 -0.023 10.158 1.00 97.31 118 GLY A CA 1
ATOM 902 C C . GLY A 1 118 ? 3.653 1.172 9.265 1.00 97.31 118 GLY A C 1
ATOM 903 O O . GLY A 1 118 ? 4.482 1.050 8.367 1.00 97.31 118 GLY A O 1
ATOM 904 N N . SER A 1 119 ? 2.997 2.313 9.479 1.00 97.44 119 SER A N 1
ATOM 905 C CA . SER A 1 119 ? 3.262 3.552 8.751 1.00 97.44 119 SER A CA 1
ATOM 906 C C . SER A 1 119 ? 3.555 4.682 9.726 1.00 97.44 119 SER A C 1
ATOM 908 O O . SER A 1 119 ? 2.888 4.812 10.747 1.00 97.44 119 SER A O 1
ATOM 910 N N . THR A 1 120 ? 4.512 5.543 9.378 1.00 96.50 120 THR A N 1
ATOM 911 C CA . THR A 1 120 ? 4.743 6.818 10.075 1.00 96.50 120 THR A CA 1
ATOM 912 C C . THR A 1 120 ? 3.623 7.827 9.833 1.00 96.50 120 THR A C 1
ATOM 914 O O . THR A 1 120 ? 3.576 8.846 10.511 1.00 96.50 120 THR A O 1
ATOM 917 N N . LEU A 1 121 ? 2.745 7.560 8.854 1.00 97.75 121 LEU A N 1
ATOM 918 C CA . LEU A 1 121 ? 1.621 8.415 8.474 1.00 97.75 121 LEU A CA 1
ATOM 919 C C . LEU A 1 121 ? 2.032 9.851 8.099 1.00 97.75 121 LEU A C 1
ATOM 921 O O . LEU A 1 121 ? 1.279 10.799 8.300 1.00 97.75 121 LEU A O 1
ATOM 925 N N . SER A 1 122 ? 3.215 10.001 7.497 1.00 96.44 122 SER A N 1
ATOM 926 C CA . SER A 1 122 ? 3.774 11.292 7.068 1.00 96.44 122 SER A CA 1
ATOM 927 C C . SER A 1 122 ? 3.795 11.493 5.546 1.00 96.44 122 SER A C 1
ATOM 929 O O . SER A 1 122 ? 3.993 12.609 5.067 1.00 96.44 122 SER A O 1
ATOM 931 N N . VAL A 1 123 ? 3.578 10.431 4.763 1.00 95.38 123 VAL A N 1
ATOM 932 C CA . VAL A 1 123 ? 3.616 10.485 3.294 1.00 95.38 123 VAL A CA 1
ATOM 933 C C . VAL A 1 123 ? 2.219 10.749 2.743 1.00 95.38 123 VAL A C 1
ATOM 935 O O . VAL A 1 123 ? 1.329 9.897 2.791 1.00 95.38 123 VAL A O 1
ATOM 938 N N . TYR A 1 124 ? 2.025 11.950 2.205 1.00 94.94 124 TYR A N 1
ATOM 939 C CA . TYR A 1 124 ? 0.788 12.344 1.538 1.00 94.94 124 TYR A CA 1
ATOM 940 C C . TYR A 1 124 ? 0.827 12.007 0.050 1.00 94.94 124 TYR A C 1
ATOM 942 O O . TYR A 1 124 ? 1.897 12.043 -0.559 1.00 94.94 124 TYR A O 1
ATOM 950 N N . PRO A 1 125 ? -0.335 11.691 -0.547 1.00 95.94 125 PRO A N 1
ATOM 951 C CA . PRO A 1 125 ? -1.698 11.743 -0.015 1.00 95.94 125 PRO A CA 1
ATOM 952 C C . PRO A 1 125 ? -2.136 10.493 0.768 1.00 95.94 125 PRO A C 1
ATOM 954 O O . PRO A 1 125 ? -3.209 10.520 1.362 1.00 95.94 125 PRO A O 1
ATOM 957 N N . ALA A 1 126 ? -1.336 9.421 0.814 1.00 96.50 126 ALA A N 1
ATOM 958 C CA . ALA A 1 126 ? -1.716 8.153 1.449 1.00 96.50 126 ALA A CA 1
ATOM 959 C C . ALA A 1 126 ? -2.073 8.301 2.941 1.00 96.50 126 ALA A C 1
ATOM 961 O O . ALA A 1 126 ? -3.097 7.782 3.387 1.00 96.50 126 ALA A O 1
ATOM 962 N N . ALA A 1 127 ? -1.291 9.085 3.693 1.00 97.69 127 ALA A N 1
ATOM 963 C CA . ALA A 1 127 ? -1.577 9.437 5.086 1.00 97.69 127 ALA A CA 1
ATOM 964 C C . ALA A 1 127 ? -2.953 10.106 5.275 1.00 97.69 127 ALA A C 1
ATOM 966 O O . ALA A 1 127 ? -3.539 10.019 6.351 1.00 97.69 127 ALA A O 1
ATOM 967 N N . GLY A 1 128 ? -3.508 10.704 4.214 1.00 98.00 128 GLY A N 1
ATOM 968 C CA . GLY A 1 128 ? -4.837 11.308 4.181 1.00 98.00 128 GLY A CA 1
ATOM 969 C C . GLY A 1 128 ? -5.998 10.331 4.404 1.00 98.00 128 GLY A C 1
ATOM 970 O O . GLY A 1 128 ? -7.107 10.787 4.670 1.00 98.00 128 GLY A O 1
ATOM 971 N N . CYS A 1 129 ? -5.771 9.013 4.368 1.00 98.69 129 CYS A N 1
ATOM 972 C CA . CYS A 1 129 ? -6.807 8.031 4.708 1.00 98.69 129 CYS A CA 1
ATOM 973 C C . CYS A 1 129 ? -7.275 8.173 6.167 1.00 98.69 129 CYS A C 1
ATOM 975 O O . CYS A 1 129 ? -8.473 8.148 6.429 1.00 98.69 129 CYS A O 1
ATOM 977 N N . VAL A 1 130 ? -6.353 8.395 7.111 1.00 98.69 130 VAL A N 1
ATOM 978 C CA . VAL A 1 130 ? -6.668 8.548 8.544 1.00 98.69 130 VAL A CA 1
ATOM 979 C C . VAL A 1 130 ? -7.600 9.737 8.819 1.00 98.69 130 VAL A C 1
ATOM 981 O O . VAL A 1 130 ? -8.667 9.525 9.398 1.00 98.69 130 VAL A O 1
ATOM 984 N N . PRO A 1 131 ? -7.286 10.979 8.389 1.00 98.38 131 PRO A N 1
ATOM 985 C CA . PRO A 1 131 ? -8.186 12.102 8.607 1.00 98.38 131 PRO A CA 1
ATOM 986 C C . PRO A 1 131 ? -9.506 11.967 7.847 1.00 98.38 131 PRO A C 1
ATOM 988 O O . PRO A 1 131 ? -10.520 12.453 8.340 1.00 98.38 131 PRO A O 1
ATOM 991 N N . ARG A 1 132 ? -9.527 11.297 6.685 1.00 98.44 132 ARG A N 1
ATOM 992 C CA . ARG A 1 132 ? -10.776 11.023 5.957 1.00 98.44 132 ARG A CA 1
ATOM 993 C C . ARG A 1 132 ? -11.697 10.087 6.733 1.00 98.44 132 ARG A C 1
ATOM 995 O O . ARG A 1 132 ? -12.857 10.438 6.914 1.00 98.44 132 ARG A O 1
ATOM 1002 N N . ALA A 1 133 ? -11.171 8.972 7.232 1.00 98.75 133 ALA A N 1
ATOM 1003 C CA . ALA A 1 133 ? -11.934 8.012 8.023 1.00 98.75 133 ALA A CA 1
ATOM 1004 C C . ALA A 1 133 ? -12.454 8.634 9.325 1.00 98.75 133 ALA A C 1
ATOM 1006 O O . ALA A 1 133 ? -13.646 8.572 9.614 1.00 98.75 133 ALA A O 1
ATOM 1007 N N . SER A 1 134 ? -11.582 9.332 10.061 1.00 98.50 134 SER A N 1
ATOM 1008 C CA . SER A 1 134 ? -11.958 10.035 11.293 1.00 98.50 134 SER A CA 1
ATOM 1009 C C . SER A 1 134 ? -13.073 11.064 11.052 1.00 98.50 134 SER A C 1
ATOM 1011 O O . SER A 1 134 ? -14.062 11.091 11.780 1.00 98.50 134 SER A O 1
ATOM 1013 N N . ALA A 1 135 ? -12.974 11.871 9.987 1.00 98.38 135 ALA A N 1
ATOM 1014 C CA . ALA A 1 135 ? -14.004 12.855 9.643 1.00 98.38 135 ALA A CA 1
ATOM 1015 C C . ALA A 1 135 ? -15.332 12.221 9.189 1.00 98.38 135 ALA A C 1
ATOM 1017 O O . ALA A 1 135 ? -16.381 12.845 9.344 1.00 98.38 135 ALA A O 1
ATOM 1018 N N . ALA A 1 136 ? -15.295 11.005 8.638 1.00 98.44 136 ALA A N 1
ATOM 1019 C CA . ALA A 1 136 ? -16.480 10.232 8.273 1.00 98.44 136 ALA A CA 1
ATOM 1020 C C . ALA A 1 136 ? -17.130 9.513 9.475 1.00 98.44 136 ALA A C 1
ATOM 1022 O O . ALA A 1 136 ? -18.213 8.952 9.336 1.00 98.44 136 ALA A O 1
ATOM 1023 N N . GLY A 1 137 ? -16.505 9.562 10.659 1.00 98.44 137 GLY A N 1
ATOM 1024 C CA . GLY A 1 137 ? -17.004 8.922 11.878 1.00 98.44 137 GLY A CA 1
ATOM 1025 C C . GLY A 1 137 ? -16.557 7.470 12.064 1.00 98.44 137 GLY A C 1
ATOM 1026 O O . GLY A 1 137 ? -17.069 6.796 12.958 1.00 98.44 137 GLY A O 1
ATOM 1027 N N . ALA A 1 138 ? -15.610 6.988 11.254 1.00 98.62 138 ALA A N 1
ATOM 1028 C CA . ALA A 1 138 ? -15.017 5.666 11.418 1.00 98.62 138 ALA A CA 1
ATOM 1029 C C . ALA A 1 138 ? -14.154 5.604 12.685 1.00 98.62 138 ALA A C 1
ATOM 1031 O O . ALA A 1 138 ? -13.492 6.582 13.044 1.00 98.62 138 ALA A O 1
ATOM 1032 N N . ARG A 1 139 ? -14.075 4.425 13.313 1.00 98.44 139 ARG A N 1
ATOM 1033 C CA . ARG A 1 139 ? -13.088 4.183 14.374 1.00 98.44 139 ARG A CA 1
ATOM 1034 C C . ARG A 1 139 ? -11.696 4.043 13.778 1.00 98.44 139 ARG A C 1
ATOM 1036 O O . ARG A 1 139 ? -11.487 3.229 12.881 1.00 98.44 139 ARG A O 1
ATOM 1043 N N . VAL A 1 140 ? -10.726 4.773 14.306 1.00 98.75 140 VAL A N 1
ATOM 1044 C CA . VAL A 1 140 ? -9.337 4.748 13.844 1.00 98.75 140 VAL A CA 1
ATOM 1045 C C . VAL A 1 140 ? -8.462 4.014 14.856 1.00 98.75 140 VAL A C 1
ATOM 1047 O O . VAL A 1 140 ? -8.350 4.408 16.016 1.00 98.75 140 VAL A O 1
ATOM 1050 N N . VAL A 1 141 ? -7.789 2.962 14.394 1.00 98.56 141 VAL A N 1
ATOM 1051 C CA . VAL A 1 141 ? -6.795 2.205 15.159 1.00 98.56 141 VAL A CA 1
ATOM 1052 C C . VAL A 1 141 ? -5.443 2.331 14.469 1.00 98.56 141 VAL A C 1
ATOM 1054 O O . VAL A 1 141 ? -5.314 2.005 13.289 1.00 98.56 141 VAL A O 1
ATOM 1057 N N . ILE A 1 142 ? -4.424 2.775 15.200 1.00 98.69 142 ILE A N 1
ATOM 1058 C CA . ILE A 1 142 ? -3.046 2.873 14.708 1.00 98.69 142 ILE A CA 1
ATOM 1059 C C . ILE A 1 142 ? -2.192 1.827 15.422 1.00 98.69 142 ILE A C 1
ATOM 1061 O O . ILE A 1 142 ? -2.132 1.789 16.648 1.00 98.69 142 ILE A O 1
ATOM 1065 N N . VAL A 1 143 ? -1.509 0.984 14.650 1.00 98.44 143 VAL A N 1
ATOM 1066 C CA . VAL A 1 143 ? -0.559 -0.020 15.141 1.00 98.44 143 VAL A CA 1
ATOM 1067 C C . VAL A 1 143 ? 0.789 0.246 14.496 1.00 98.44 143 VAL A C 1
ATOM 1069 O O . VAL A 1 143 ? 0.964 0.032 13.294 1.00 98.44 143 VAL A O 1
ATOM 1072 N N . ASN A 1 144 ? 1.759 0.713 15.271 1.00 98.12 144 ASN A N 1
ATOM 1073 C CA . ASN A 1 144 ? 3.056 1.078 14.719 1.00 98.12 144 ASN A CA 1
ATOM 1074 C C . ASN A 1 144 ? 4.201 0.804 15.696 1.00 98.12 144 ASN A C 1
ATOM 1076 O O . ASN A 1 144 ? 4.009 0.734 16.903 1.00 98.12 144 ASN A O 1
ATOM 1080 N N . GLY A 1 145 ? 5.421 0.659 15.177 1.00 97.19 145 GLY A N 1
ATOM 1081 C CA . GLY A 1 145 ? 6.603 0.453 16.023 1.00 97.19 145 GLY A CA 1
ATOM 1082 C C . GLY A 1 145 ? 7.023 1.701 16.811 1.00 97.19 145 GLY A C 1
ATOM 1083 O O . GLY A 1 145 ? 7.780 1.592 17.770 1.00 97.19 145 GLY A O 1
ATOM 1084 N N . ALA A 1 146 ? 6.541 2.877 16.407 1.00 96.62 146 ALA A N 1
ATOM 1085 C CA . ALA A 1 146 ? 6.844 4.170 17.007 1.00 96.62 146 ALA A CA 1
ATOM 1086 C C . ALA A 1 146 ? 5.638 5.124 16.868 1.00 96.62 146 ALA A C 1
ATOM 1088 O O . ALA A 1 146 ? 4.770 4.864 16.028 1.00 96.62 146 ALA A O 1
ATOM 1089 N N . PRO A 1 147 ? 5.578 6.218 17.649 1.00 97.75 147 PRO A N 1
ATOM 1090 C CA . PRO A 1 147 ? 4.531 7.234 17.518 1.00 97.75 147 PRO A CA 1
ATOM 1091 C C . PRO A 1 147 ? 4.425 7.818 16.103 1.00 97.75 147 PRO A C 1
ATOM 1093 O O . PRO A 1 147 ? 5.411 7.846 15.360 1.00 97.75 147 PRO A O 1
ATOM 1096 N N . THR A 1 148 ? 3.237 8.306 15.746 1.00 97.94 148 THR A N 1
ATOM 1097 C CA . THR A 1 148 ? 2.960 8.951 14.451 1.00 97.94 148 THR A CA 1
ATOM 1098 C C . THR A 1 148 ? 2.415 10.366 14.629 1.00 97.94 148 THR A C 1
ATOM 1100 O O . THR A 1 148 ? 1.826 10.702 15.657 1.00 97.94 148 THR A O 1
ATOM 1103 N N . ASP A 1 149 ? 2.527 11.191 13.586 1.00 94.62 149 ASP A N 1
ATOM 1104 C CA . ASP A 1 149 ? 1.978 12.557 13.590 1.00 94.62 149 ASP A CA 1
ATOM 1105 C C . ASP A 1 149 ? 0.439 12.587 13.702 1.00 94.62 149 ASP A C 1
ATOM 1107 O O . ASP A 1 149 ? -0.156 13.627 14.009 1.00 94.62 149 ASP A O 1
ATOM 1111 N N . LEU A 1 150 ? -0.220 11.449 13.453 1.00 98.06 150 LEU A N 1
ATOM 1112 C CA . LEU A 1 150 ? -1.676 11.315 13.440 1.00 98.06 150 LEU A CA 1
ATOM 1113 C C . LEU A 1 150 ? -2.237 10.556 14.651 1.00 98.06 150 LEU A C 1
ATOM 1115 O O . LEU A 1 150 ? -3.447 10.346 14.701 1.00 98.06 150 LEU A O 1
ATOM 1119 N N . ASP A 1 151 ? -1.420 10.223 15.657 1.00 98.38 151 ASP A N 1
ATOM 1120 C CA . ASP A 1 151 ? -1.857 9.487 16.860 1.00 98.38 151 ASP A CA 1
ATOM 1121 C C . ASP A 1 151 ? -3.048 10.158 17.565 1.00 98.38 151 ASP A C 1
ATOM 1123 O O . ASP A 1 151 ? -3.962 9.490 18.038 1.00 98.38 151 ASP A O 1
ATOM 1127 N N . ARG A 1 152 ? -3.101 11.496 17.555 1.00 97.56 152 ARG A N 1
ATOM 1128 C CA . ARG A 1 152 ? -4.203 12.290 18.136 1.00 97.56 152 ARG A CA 1
ATOM 1129 C C . ARG A 1 152 ? -5.565 12.099 17.455 1.00 97.56 152 ARG A C 1
ATOM 1131 O O . ARG A 1 152 ? -6.559 12.610 17.958 1.00 97.56 152 ARG A O 1
ATOM 1138 N N . MET A 1 153 ? -5.594 11.482 16.275 1.00 98.00 153 MET A N 1
ATOM 1139 C CA . MET A 1 153 ? -6.814 11.198 15.513 1.00 98.00 153 MET A CA 1
ATOM 1140 C C . MET A 1 153 ? -7.304 9.763 15.711 1.00 98.00 153 MET A C 1
ATOM 1142 O O . MET A 1 153 ? -8.362 9.418 15.192 1.00 98.00 153 MET A O 1
ATOM 1146 N N . ALA A 1 154 ? -6.529 8.928 16.407 1.00 98.25 154 ALA A N 1
ATOM 1147 C CA . ALA A 1 154 ? -6.878 7.545 16.665 1.00 98.25 154 ALA A CA 1
ATOM 1148 C C . ALA A 1 154 ? -7.689 7.399 17.951 1.00 98.25 154 ALA A C 1
ATOM 1150 O O . ALA A 1 154 ? -7.388 8.021 18.969 1.00 98.25 154 ALA A O 1
ATOM 1151 N N . ASP A 1 155 ? -8.670 6.504 17.916 1.00 98.56 155 ASP A N 1
ATOM 1152 C CA . ASP A 1 155 ? -9.359 6.022 19.110 1.00 98.56 155 ASP A CA 1
ATOM 1153 C C . ASP A 1 155 ? -8.455 5.087 19.921 1.00 98.56 155 ASP A C 1
ATOM 1155 O O . ASP A 1 155 ? -8.545 5.019 21.146 1.00 98.56 155 ASP A O 1
ATOM 1159 N N . VAL A 1 156 ? -7.573 4.351 19.233 1.00 98.12 156 VAL A N 1
ATOM 1160 C CA . VAL A 1 156 ? -6.628 3.413 19.843 1.00 98.12 156 VAL A CA 1
ATOM 1161 C C . VAL A 1 156 ? -5.273 3.502 19.145 1.00 98.12 156 VAL A C 1
ATOM 1163 O O . VAL A 1 156 ? -5.184 3.367 17.925 1.00 98.12 156 VAL A O 1
ATOM 1166 N N . VAL A 1 157 ? -4.207 3.649 19.934 1.00 98.50 157 VAL A N 1
ATOM 1167 C CA . VAL A 1 157 ? -2.814 3.569 19.470 1.00 98.50 157 VAL A CA 1
ATOM 1168 C C . VAL A 1 157 ? -2.125 2.400 20.164 1.00 98.50 157 VAL A C 1
ATOM 1170 O O . VAL A 1 157 ? -2.124 2.310 21.391 1.00 98.50 157 VAL A O 1
ATOM 1173 N N . LEU A 1 158 ? -1.528 1.506 19.381 1.00 98.12 158 LEU A N 1
ATOM 1174 C CA . LEU A 1 158 ? -0.794 0.340 19.861 1.00 98.12 158 LEU A CA 1
ATOM 1175 C C . LEU A 1 158 ? 0.645 0.413 19.365 1.00 98.12 158 LEU A C 1
ATOM 1177 O O . LEU A 1 158 ? 0.912 0.319 18.165 1.00 98.12 158 LEU A O 1
ATOM 1181 N N . LEU A 1 159 ? 1.567 0.575 20.310 1.00 98.12 159 LEU A N 1
ATOM 1182 C CA . LEU A 1 159 ? 2.991 0.673 20.024 1.00 98.12 159 LEU A CA 1
ATOM 1183 C C . LEU A 1 159 ? 3.663 -0.682 20.227 1.00 98.12 159 LEU A C 1
ATOM 1185 O O . LEU A 1 159 ? 3.611 -1.251 21.317 1.00 98.12 159 LEU A O 1
ATOM 1189 N N . GLY A 1 160 ? 4.303 -1.195 19.179 1.00 97.31 160 GLY A N 1
ATOM 11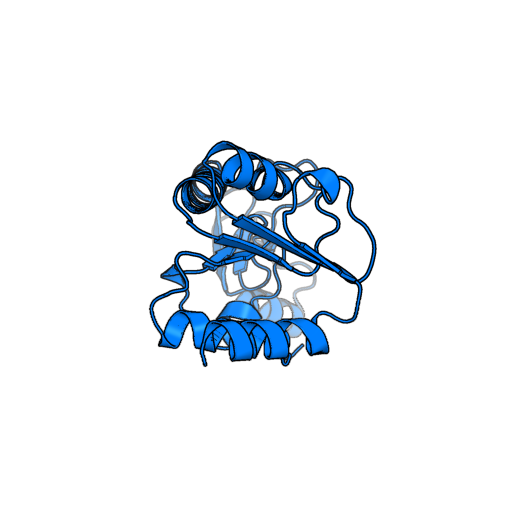90 C CA . GLY A 1 160 ? 5.055 -2.445 19.243 1.00 97.31 160 GLY A CA 1
ATOM 1191 C C . GLY A 1 160 ? 5.205 -3.152 17.895 1.00 97.31 160 GLY A C 1
ATOM 1192 O O . GLY A 1 160 ? 4.819 -2.615 16.851 1.00 97.31 160 GLY A O 1
ATOM 1193 N N . PRO A 1 161 ? 5.782 -4.367 17.888 1.00 96.50 161 PRO A N 1
ATOM 1194 C CA . PRO A 1 161 ? 5.999 -5.127 16.664 1.00 96.50 161 PRO A CA 1
ATOM 1195 C C . PRO A 1 161 ? 4.673 -5.486 15.980 1.00 96.50 161 PRO A C 1
ATOM 1197 O O . PRO A 1 161 ? 3.875 -6.272 16.490 1.00 96.50 161 PRO A O 1
ATOM 1200 N N . ILE A 1 162 ? 4.450 -4.966 14.769 1.00 95.75 162 ILE A N 1
ATOM 1201 C CA . ILE A 1 162 ? 3.216 -5.226 14.002 1.00 95.75 162 ILE A CA 1
ATOM 1202 C C . ILE A 1 162 ? 3.004 -6.718 13.700 1.00 95.75 162 ILE A C 1
ATOM 1204 O O . ILE A 1 162 ? 1.870 -7.172 13.582 1.00 95.75 162 ILE A O 1
ATOM 1208 N N . GLY A 1 163 ? 4.089 -7.497 13.611 1.00 95.31 163 GLY A N 1
ATOM 1209 C CA . GLY A 1 163 ? 4.031 -8.946 13.412 1.00 95.31 163 GLY A CA 1
ATOM 1210 C C . GLY A 1 163 ? 3.453 -9.715 14.603 1.00 95.31 163 GLY A C 1
ATOM 1211 O O . GLY A 1 163 ? 3.015 -10.844 14.415 1.00 95.31 163 GLY A O 1
ATOM 1212 N N . GLU A 1 164 ? 3.424 -9.105 15.789 1.00 96.69 164 GLU A N 1
ATOM 1213 C CA . GLU A 1 164 ? 2.875 -9.682 17.020 1.00 96.69 164 GLU A CA 1
ATOM 1214 C C . GLU A 1 164 ? 1.498 -9.092 17.337 1.00 96.69 164 GLU A C 1
ATOM 1216 O O . GLU A 1 164 ? 0.562 -9.826 17.647 1.00 96.69 164 GLU A O 1
ATOM 1221 N N . LEU A 1 165 ? 1.344 -7.772 17.192 1.00 97.75 165 LEU A N 1
ATOM 1222 C CA . LEU A 1 165 ? 0.113 -7.068 17.557 1.00 97.75 165 LEU A CA 1
ATOM 1223 C C . LEU A 1 165 ? -1.037 -7.308 16.570 1.00 97.75 165 LEU A C 1
ATOM 1225 O O . LEU A 1 165 ? -2.168 -7.545 16.992 1.00 97.75 165 LEU A O 1
ATOM 1229 N N . VAL A 1 166 ? -0.774 -7.277 15.258 1.00 97.31 166 VAL A N 1
ATOM 1230 C CA . VAL A 1 166 ? -1.835 -7.400 14.241 1.00 97.31 166 VAL A CA 1
ATOM 1231 C C . VAL A 1 166 ? -2.550 -8.757 14.306 1.00 97.31 166 VAL A C 1
ATOM 1233 O O . VAL A 1 166 ? -3.781 -8.752 14.297 1.00 97.31 166 VAL A O 1
ATOM 1236 N N . PRO A 1 167 ? -1.859 -9.911 14.429 1.00 97.56 167 PRO A N 1
ATOM 1237 C CA . PRO A 1 167 ? -2.538 -11.196 14.601 1.00 97.56 167 PRO A CA 1
ATOM 1238 C C . PRO A 1 167 ? -3.469 -11.247 15.813 1.00 97.56 167 PRO A C 1
ATOM 1240 O O . PRO A 1 167 ? -4.579 -11.760 15.695 1.00 97.56 167 PRO A O 1
ATOM 1243 N N . VAL A 1 168 ? -3.048 -10.692 16.954 1.00 96.56 168 VAL A N 1
ATOM 1244 C CA . VAL A 1 168 ? -3.859 -10.667 18.182 1.00 96.56 168 VAL A CA 1
ATOM 1245 C C . VAL A 1 168 ? -5.109 -9.810 17.990 1.00 96.56 168 VAL A C 1
ATOM 1247 O O . VAL A 1 168 ? -6.204 -10.236 18.351 1.00 96.56 168 VAL A O 1
ATOM 1250 N N . LEU A 1 169 ? -4.966 -8.633 17.377 1.00 95.06 169 LEU A N 1
ATOM 1251 C CA . LEU A 1 169 ? -6.092 -7.738 17.104 1.00 95.06 169 LEU A CA 1
ATOM 1252 C C . LEU A 1 169 ? -7.103 -8.358 16.153 1.00 95.06 169 LEU A C 1
ATOM 1254 O O . LEU A 1 169 ? -8.300 -8.332 16.431 1.00 95.06 169 LEU A O 1
ATOM 1258 N N . VAL A 1 170 ? -6.626 -8.931 15.047 1.00 95.25 170 VAL A N 1
ATOM 1259 C CA . VAL A 1 170 ? -7.511 -9.580 14.082 1.00 95.25 170 VAL A CA 1
ATOM 1260 C C . VAL A 1 170 ? -8.209 -10.770 14.729 1.00 95.25 170 VAL A C 1
ATOM 1262 O O . VAL A 1 170 ? -9.419 -10.893 14.585 1.00 95.25 170 VAL A O 1
ATOM 1265 N N . ALA A 1 171 ? -7.501 -11.605 15.493 1.00 92.69 171 ALA A N 1
ATOM 1266 C CA . ALA A 1 171 ? -8.119 -12.722 16.204 1.00 92.69 171 ALA A CA 1
ATOM 1267 C C . ALA A 1 171 ? -9.208 -12.255 17.186 1.00 92.69 171 ALA A C 1
ATOM 1269 O O . ALA A 1 171 ? -10.274 -12.854 17.228 1.00 92.69 171 ALA A O 1
ATOM 1270 N N . ALA A 1 172 ? -8.984 -11.166 17.927 1.00 89.94 172 ALA A N 1
ATOM 1271 C CA . ALA A 1 172 ? -9.968 -10.624 18.865 1.00 89.94 172 ALA A CA 1
ATOM 1272 C C . ALA A 1 172 ? -11.190 -10.000 18.170 1.00 89.94 172 ALA A C 1
ATOM 1274 O O . ALA A 1 172 ? -12.311 -10.173 18.634 1.00 89.94 172 ALA A O 1
ATOM 1275 N N . ALA A 1 173 ? -10.992 -9.306 17.044 1.00 85.06 173 ALA A N 1
ATOM 1276 C CA . ALA A 1 173 ? -12.078 -8.725 16.246 1.00 85.06 173 ALA A CA 1
ATOM 1277 C C . ALA A 1 173 ? -12.924 -9.783 15.519 1.00 85.06 173 ALA A C 1
ATOM 1279 O O . ALA A 1 173 ? -13.958 -9.473 14.930 1.00 85.06 173 ALA A O 1
ATOM 1280 N N . THR A 1 174 ? -12.444 -11.022 15.518 1.00 76.56 174 THR A N 1
ATOM 1281 C CA . THR A 1 174 ? -13.016 -12.131 14.778 1.00 76.56 174 THR A CA 1
ATOM 1282 C C . THR A 1 174 ? -13.311 -13.340 15.681 1.00 76.56 174 THR A C 1
ATOM 1284 O O . THR A 1 174 ? -13.677 -14.409 15.207 1.00 76.56 174 THR A O 1
ATOM 1287 N N . ALA A 1 175 ? -13.199 -13.217 16.997 1.00 68.31 175 ALA A N 1
ATOM 1288 C CA . ALA A 1 175 ? -13.734 -14.231 17.906 1.00 68.31 175 ALA A CA 1
ATOM 1289 C C . ALA A 1 175 ? -15.269 -14.160 17.927 1.00 68.31 175 ALA A C 1
ATOM 1291 O O . ALA A 1 175 ? -15.896 -15.242 17.898 1.00 68.31 175 ALA A O 1
#